Protein AF-A0A351IYY1-F1 (afdb_monomer_lite)

Foldseek 3Di:
DAAAAQAGAGQDQAFGRPDDDDDDDDPDDDDDDDDDHHYDPVRPPPCVLCVQLQLSQFAPPDFAWDADPNDTYTYTHGNVVSVCCCAVQVQDCSQFQVVVVWPRHDHHDPDDDPVVSVVSSVSGDPPCSVPGGGDSCSRNVDPSGHD

Secondary structure (DSSP, 8-state):
--EE-TTSPEEBTTTBT----------S----------B-TTHHHH-HHHHH-TT--B-TT--EEEEETTEEEEE--B-HHHHHHHTTS---GGGTGGGG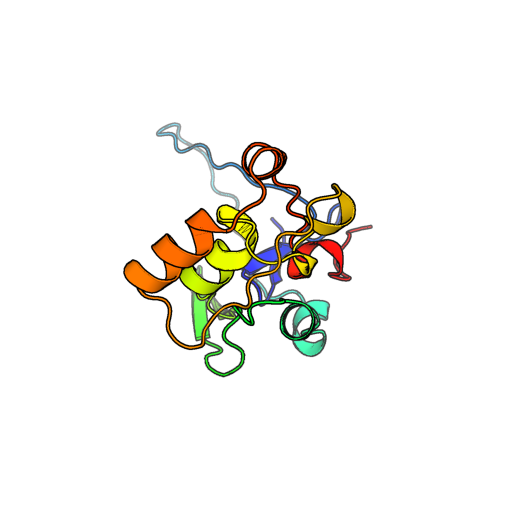T-----PPPSS--HHHHHHHHTTS-TTGGGS-----HHHHT-S----

Structure (mmCIF, N/CA/C/O backbone):
data_AF-A0A351IYY1-F1
#
_entry.id   AF-A0A351IYY1-F1
#
loop_
_atom_site.group_PDB
_atom_site.id
_atom_site.type_symbol
_atom_site.label_atom_id
_atom_site.label_alt_id
_atom_site.label_comp_id
_atom_site.label_asym_id
_atom_site.label_entity_id
_atom_site.label_seq_id
_atom_site.pdbx_PDB_ins_code
_atom_site.Cartn_x
_atom_site.Cartn_y
_atom_site.Cartn_z
_atom_site.occupancy
_atom_site.B_iso_or_equiv
_atom_site.auth_seq_id
_atom_site.auth_comp_id
_atom_site.auth_asym_id
_atom_site.auth_atom_id
_atom_site.pdbx_PDB_model_num
ATOM 1 N N . MET A 1 1 ? -8.436 0.458 20.417 1.00 76.88 1 MET A N 1
ATOM 2 C CA . MET A 1 1 ? -7.534 1.011 19.371 1.00 76.88 1 MET A CA 1
ATOM 3 C C . MET A 1 1 ? -8.307 1.126 18.060 1.00 76.88 1 MET A C 1
ATOM 5 O O . MET A 1 1 ? -9.447 0.689 18.037 1.00 76.88 1 MET A O 1
ATOM 9 N N . GLY A 1 2 ? -7.748 1.797 17.046 1.00 90.19 2 GLY A N 1
ATOM 10 C CA . GLY A 1 2 ? -8.450 2.231 15.829 1.00 90.19 2 GLY A CA 1
ATOM 11 C C . GLY A 1 2 ? -9.169 1.148 15.008 1.00 90.19 2 GLY A C 1
ATOM 12 O O . GLY A 1 2 ? -9.228 -0.023 15.362 1.00 90.19 2 GLY A O 1
ATOM 13 N N . THR A 1 3 ? -9.715 1.563 13.871 1.00 92.81 3 THR A N 1
ATOM 14 C CA . THR A 1 3 ? -10.505 0.718 12.961 1.00 92.81 3 THR A CA 1
ATOM 15 C C . THR A 1 3 ? -9.649 0.188 11.815 1.00 92.81 3 THR A C 1
ATOM 17 O O . THR A 1 3 ? -8.699 0.846 11.392 1.00 92.81 3 THR A O 1
ATOM 20 N N . LEU A 1 4 ? -9.964 -1.000 11.303 1.00 93.25 4 LEU A N 1
ATOM 21 C CA . LEU A 1 4 ? -9.270 -1.564 10.147 1.00 93.25 4 LEU A CA 1
ATOM 22 C C . LEU A 1 4 ? -9.748 -0.913 8.852 1.00 93.25 4 LEU A C 1
ATOM 24 O O . LEU A 1 4 ? -10.871 -0.423 8.748 1.00 93.25 4 LEU A O 1
ATOM 28 N N . THR A 1 5 ? -8.893 -0.937 7.841 1.00 95.19 5 THR A N 1
ATOM 29 C CA . THR A 1 5 ? -9.192 -0.443 6.495 1.00 95.19 5 THR A CA 1
ATOM 30 C C . THR A 1 5 ? -8.901 -1.536 5.472 1.00 95.19 5 THR A C 1
ATOM 32 O O . THR A 1 5 ? -8.177 -2.491 5.756 1.00 95.19 5 THR A O 1
ATOM 35 N N . LEU A 1 6 ? -9.470 -1.423 4.270 1.00 95.19 6 LEU A N 1
ATOM 36 C CA . LEU A 1 6 ? -9.378 -2.473 3.254 1.00 95.19 6 LEU A CA 1
ATOM 37 C C . LEU A 1 6 ? -7.931 -2.793 2.847 1.00 95.19 6 LEU A C 1
ATOM 39 O O . LEU A 1 6 ? -7.640 -3.952 2.581 1.00 95.19 6 LEU A O 1
ATOM 43 N N . ASN A 1 7 ? -7.022 -1.812 2.817 1.00 93.94 7 ASN A N 1
ATOM 44 C CA . ASN A 1 7 ? -5.604 -2.033 2.487 1.00 93.94 7 ASN A CA 1
ATOM 45 C C . ASN A 1 7 ? -4.776 -2.586 3.667 1.00 93.94 7 ASN A C 1
ATOM 47 O O . ASN A 1 7 ? -3.564 -2.731 3.538 1.00 93.94 7 ASN A O 1
ATOM 51 N N . GLY A 1 8 ? -5.406 -2.882 4.808 1.00 92.44 8 GLY A N 1
ATOM 52 C CA . GLY A 1 8 ? -4.755 -3.443 5.993 1.00 92.44 8 GLY A CA 1
ATOM 53 C C . GLY A 1 8 ? -4.171 -2.414 6.963 1.00 92.44 8 GLY A C 1
ATOM 54 O O . GLY A 1 8 ? -3.680 -2.806 8.020 1.00 92.44 8 GLY A O 1
ATOM 55 N N . SER A 1 9 ? -4.235 -1.112 6.667 1.00 93.94 9 SER A N 1
ATOM 56 C CA . SER A 1 9 ? -3.807 -0.072 7.610 1.00 93.94 9 SER A CA 1
ATOM 57 C C . SER A 1 9 ? -4.812 0.095 8.760 1.00 93.94 9 SER A C 1
ATOM 59 O O . SER A 1 9 ? -6.010 -0.168 8.611 1.00 93.94 9 SER A O 1
ATOM 61 N N . VAL A 1 10 ? -4.337 0.580 9.910 1.00 94.25 10 VAL A N 1
ATOM 62 C CA . VAL A 1 10 ? -5.185 0.911 11.067 1.00 94.25 10 VAL A CA 1
ATOM 63 C C . VAL A 1 10 ? -5.452 2.413 11.089 1.00 94.25 10 VAL A C 1
ATOM 65 O O . VAL A 1 10 ? -4.519 3.214 11.132 1.00 94.25 10 VAL A O 1
ATOM 68 N N . SER A 1 11 ? -6.731 2.786 11.098 1.00 94.94 11 SER A N 1
ATOM 69 C CA . SER A 1 11 ? -7.197 4.167 11.185 1.00 94.94 11 SER A CA 1
ATOM 70 C C . SER A 1 11 ? -7.532 4.544 12.626 1.00 94.94 11 SER A C 1
ATOM 72 O O . SER A 1 11 ? -8.479 4.001 13.201 1.00 94.94 11 SER A O 1
ATOM 74 N N . THR A 1 12 ? -6.813 5.501 13.209 1.00 94.56 12 THR A N 1
ATOM 75 C CA . THR A 1 12 ? -7.177 6.115 14.502 1.00 94.56 12 THR A CA 1
ATOM 76 C C . THR A 1 12 ? -7.931 7.422 14.286 1.00 94.56 12 THR A C 1
ATOM 78 O O . THR A 1 12 ? -7.874 8.005 13.209 1.00 94.56 12 THR A O 1
ATOM 81 N N . GLU A 1 13 ? -8.645 7.885 15.309 1.00 92.44 13 GLU A N 1
ATOM 82 C CA . GLU A 1 13 ? -9.376 9.157 15.258 1.00 92.44 13 GLU A CA 1
ATOM 83 C C . GLU A 1 13 ? -8.438 10.345 14.992 1.00 92.44 13 GLU A C 1
ATOM 85 O O . GLU A 1 13 ? -8.675 11.130 14.085 1.00 92.44 13 GLU A O 1
ATOM 90 N N . LYS A 1 14 ? -7.319 10.420 15.721 1.00 94.81 14 LYS A N 1
ATOM 91 C CA . LYS A 1 14 ? -6.399 11.564 15.667 1.00 94.81 14 LYS A CA 1
ATOM 92 C C . LYS A 1 14 ? -5.489 11.602 14.437 1.00 94.81 14 LYS A C 1
ATOM 94 O O . LYS A 1 14 ? -5.132 12.676 13.979 1.00 94.81 14 LYS A O 1
ATOM 99 N N . TYR A 1 15 ? -5.058 10.446 13.934 1.00 95.69 15 TYR A N 1
ATOM 100 C CA . TYR A 1 15 ? -4.022 10.382 12.889 1.00 95.69 15 TYR A CA 1
ATOM 101 C C . TYR A 1 15 ? -4.474 9.649 11.627 1.00 95.69 15 TYR A C 1
ATOM 103 O O . TYR A 1 15 ? -3.694 9.500 10.686 1.00 95.69 15 TYR A O 1
ATOM 111 N N . GLY A 1 16 ? -5.706 9.130 11.609 1.00 95.19 16 GLY A N 1
ATOM 112 C CA . GLY A 1 16 ? -6.183 8.320 10.500 1.00 95.19 16 GLY A CA 1
ATOM 113 C C . GLY A 1 16 ? -5.249 7.138 10.264 1.00 95.19 16 GLY A C 1
ATOM 114 O O . GLY A 1 16 ? -4.878 6.463 11.224 1.00 95.19 16 GLY A O 1
ATOM 115 N N . ILE A 1 17 ? -4.843 6.886 9.021 1.00 95.81 17 ILE A N 1
ATOM 116 C CA . ILE A 1 17 ? -3.862 5.836 8.697 1.00 95.81 17 ILE A CA 1
ATOM 117 C C . ILE A 1 17 ? -2.409 6.340 8.647 1.00 95.81 17 ILE A C 1
ATOM 119 O O . ILE A 1 17 ? -1.497 5.545 8.425 1.00 95.81 17 ILE A O 1
ATOM 123 N N . HIS A 1 18 ? -2.160 7.635 8.858 1.00 94.44 18 HIS A N 1
ATOM 124 C CA . HIS A 1 18 ? -0.839 8.272 8.727 1.00 94.44 18 HIS A CA 1
ATOM 125 C C . HIS A 1 18 ? 0.002 8.142 9.997 1.00 94.44 18 HIS A C 1
ATOM 127 O O . HIS A 1 18 ? 0.529 9.109 10.543 1.00 94.44 18 HIS A O 1
ATOM 133 N N . GLN A 1 19 ? 0.129 6.914 10.485 1.00 93.06 19 GLN A N 1
ATOM 134 C CA . GLN A 1 19 ? 0.875 6.589 11.694 1.00 93.06 19 GLN A CA 1
ATOM 135 C C . GLN A 1 19 ? 1.559 5.231 11.558 1.00 93.06 19 GLN A C 1
ATOM 137 O O . GLN A 1 19 ? 1.190 4.404 10.724 1.00 93.06 19 GLN A O 1
ATOM 142 N N . ARG A 1 20 ? 2.555 4.987 12.408 1.00 92.12 20 ARG A N 1
ATOM 143 C CA . ARG A 1 20 ? 3.252 3.702 12.486 1.00 92.12 20 ARG A CA 1
ATOM 144 C C . ARG A 1 20 ? 3.015 3.067 13.841 1.00 92.12 20 ARG A C 1
ATOM 146 O O . ARG A 1 20 ? 2.951 3.755 14.856 1.00 92.12 20 ARG A O 1
ATOM 153 N N . PHE A 1 21 ? 2.917 1.746 13.833 1.00 92.75 21 PHE A N 1
ATOM 154 C CA . PHE A 1 21 ? 2.740 0.944 15.031 1.00 92.75 21 PHE A CA 1
ATOM 155 C C . PHE A 1 21 ? 4.016 0.158 15.310 1.00 92.75 21 PHE A C 1
ATOM 157 O O . PHE A 1 21 ? 4.689 -0.306 14.391 1.00 92.75 21 PHE A O 1
ATOM 164 N N . ILE A 1 22 ? 4.326 -0.000 16.591 1.00 95.56 22 ILE A N 1
ATOM 165 C CA . ILE A 1 22 ? 5.336 -0.926 17.093 1.00 95.56 22 ILE A CA 1
ATOM 166 C C . ILE A 1 22 ? 4.660 -1.820 18.128 1.00 95.56 22 ILE A C 1
ATOM 168 O O . ILE A 1 22 ? 3.805 -1.359 18.882 1.00 95.56 22 ILE A O 1
ATOM 172 N N . ALA A 1 23 ? 5.033 -3.095 18.150 1.00 93.62 23 ALA A N 1
ATOM 173 C CA . ALA A 1 23 ? 4.592 -4.038 19.165 1.00 93.62 23 ALA A CA 1
ATOM 174 C C . ALA A 1 23 ? 5.802 -4.493 19.984 1.00 93.62 23 ALA A C 1
ATOM 176 O O . ALA A 1 23 ? 6.842 -4.836 19.419 1.00 93.62 23 ALA A O 1
ATOM 177 N N . ILE A 1 24 ? 5.658 -4.499 21.309 1.00 95.56 24 ILE A N 1
ATOM 178 C CA . ILE A 1 24 ? 6.637 -5.067 22.237 1.00 95.56 24 ILE A CA 1
ATOM 179 C C . ILE A 1 24 ? 6.004 -6.318 22.832 1.00 95.56 24 ILE A C 1
ATOM 181 O O . ILE A 1 24 ? 4.972 -6.240 23.492 1.00 95.56 24 ILE A O 1
ATOM 185 N N . VAL A 1 25 ? 6.619 -7.471 22.580 1.00 96.06 25 VAL A N 1
ATOM 186 C CA . VAL A 1 25 ? 6.182 -8.747 23.150 1.00 96.06 25 VAL A CA 1
ATOM 187 C C . VAL A 1 25 ? 6.913 -8.951 24.472 1.00 96.06 25 VAL A C 1
ATOM 189 O O . VAL A 1 25 ? 8.141 -8.905 24.515 1.00 96.06 25 VAL A O 1
ATOM 192 N N . THR A 1 26 ? 6.157 -9.152 25.549 1.00 96.75 26 THR A N 1
ATOM 193 C CA . THR A 1 26 ? 6.677 -9.307 26.911 1.00 96.75 26 THR A CA 1
ATOM 194 C C . THR A 1 26 ? 5.948 -10.430 27.639 1.00 96.75 26 THR A C 1
ATOM 196 O O . THR A 1 26 ? 4.820 -10.771 27.292 1.00 96.75 26 THR A O 1
ATOM 199 N N . ASN A 1 27 ? 6.599 -11.002 28.649 1.00 97.50 27 ASN A N 1
ATOM 200 C CA . ASN A 1 27 ? 5.998 -11.940 29.594 1.00 97.50 27 ASN A CA 1
ATOM 201 C C . ASN A 1 27 ? 5.477 -11.253 30.868 1.00 97.50 27 ASN A C 1
ATOM 203 O O . ASN A 1 27 ? 5.037 -11.947 31.781 1.00 97.50 27 ASN A O 1
ATOM 207 N N . ALA A 1 28 ? 5.575 -9.922 30.965 1.00 97.81 28 ALA A N 1
ATOM 208 C CA . ALA A 1 28 ? 4.947 -9.175 32.047 1.00 97.81 28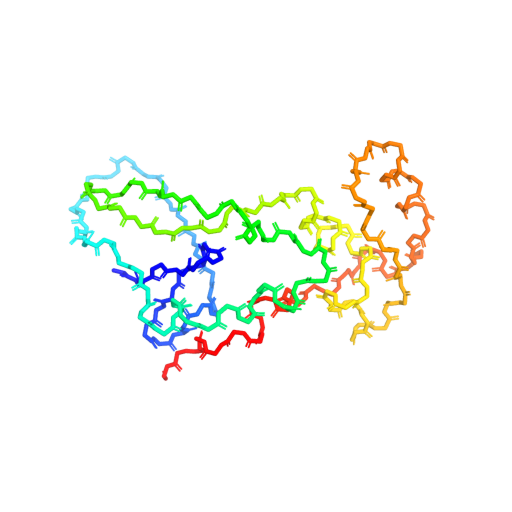 ALA A CA 1
ATOM 209 C C . ALA A 1 28 ? 3.429 -9.417 32.043 1.00 97.81 28 ALA A C 1
ATOM 211 O O . ALA A 1 28 ? 2.801 -9.408 30.985 1.00 97.81 28 ALA A O 1
ATOM 212 N N . GLU A 1 29 ? 2.852 -9.621 33.224 1.00 97.00 29 GLU A N 1
ATOM 213 C CA . GLU A 1 29 ? 1.410 -9.789 33.386 1.00 97.00 29 GLU A CA 1
ATOM 214 C C . GLU A 1 29 ? 0.716 -8.435 33.183 1.00 97.00 29 GLU A C 1
ATOM 216 O O . GLU A 1 29 ? 1.015 -7.462 33.878 1.00 97.00 29 GLU A O 1
ATOM 221 N N . LEU A 1 30 ? -0.154 -8.356 32.174 1.00 95.50 30 LEU A N 1
ATOM 222 C CA . LEU A 1 30 ? -0.857 -7.143 31.760 1.00 95.50 30 LEU A CA 1
ATOM 223 C C . LEU A 1 30 ? -2.315 -7.485 31.457 1.00 95.50 30 LEU A C 1
ATOM 225 O O . LEU A 1 30 ? -2.594 -8.491 30.804 1.00 95.50 30 LEU A O 1
ATOM 229 N N . GLU A 1 31 ? -3.230 -6.615 31.878 1.00 94.81 31 GLU A N 1
ATOM 230 C CA . GLU A 1 31 ? -4.638 -6.715 31.495 1.00 94.81 31 GLU A CA 1
ATOM 231 C C . GLU A 1 31 ? -4.816 -6.289 30.027 1.00 94.81 31 GLU A C 1
ATOM 233 O O . GLU A 1 31 ? -4.345 -5.212 29.644 1.00 94.81 31 GLU A O 1
ATOM 238 N N . PRO A 1 32 ? -5.461 -7.107 29.176 1.00 89.88 32 PRO A N 1
ATOM 239 C CA . PRO A 1 32 ? -5.628 -6.786 27.767 1.00 89.88 32 PRO A CA 1
ATOM 240 C C . PRO A 1 32 ? -6.750 -5.767 27.541 1.00 89.88 32 PRO A C 1
ATOM 242 O O . PRO A 1 32 ? -7.873 -5.930 28.017 1.00 89.88 32 PRO A O 1
ATOM 245 N N . ASP A 1 33 ? -6.493 -4.781 26.682 1.00 87.56 33 ASP A N 1
ATOM 246 C CA . ASP A 1 33 ? -7.549 -3.934 26.130 1.00 87.56 33 ASP A CA 1
ATOM 247 C C . ASP A 1 33 ? -8.346 -4.713 25.072 1.00 87.56 33 ASP A C 1
ATOM 249 O O . ASP A 1 33 ? -7.940 -4.842 23.911 1.00 87.56 33 ASP A O 1
ATOM 253 N N . ILE A 1 34 ? -9.509 -5.242 25.451 1.00 80.00 34 ILE A N 1
ATOM 254 C CA . ILE A 1 34 ? -10.384 -5.958 24.519 1.00 80.00 34 ILE A CA 1
ATOM 255 C C . ILE A 1 34 ? -11.236 -4.946 23.751 1.00 80.00 34 ILE A C 1
ATOM 257 O O . ILE A 1 34 ? -12.054 -4.226 24.318 1.00 80.00 34 ILE A O 1
ATOM 261 N N . SER A 1 35 ? -11.087 -4.927 22.428 1.00 80.94 35 SER A N 1
ATOM 262 C CA . SER A 1 35 ? -11.988 -4.196 21.535 1.00 80.94 35 SER A CA 1
ATOM 263 C C . SER A 1 35 ? -12.437 -5.087 20.386 1.00 80.94 35 SER A C 1
ATOM 265 O O . SER A 1 35 ? -11.701 -5.972 19.941 1.00 80.94 35 SER A O 1
ATOM 267 N N . THR A 1 36 ? -13.673 -4.873 19.930 1.00 82.75 36 THR A N 1
ATOM 268 C CA . THR A 1 36 ? -14.190 -5.562 18.747 1.00 82.75 36 THR A CA 1
ATOM 269 C C . THR A 1 36 ? -13.615 -4.868 17.516 1.00 82.75 36 THR A C 1
ATOM 271 O O . THR A 1 36 ? -13.829 -3.664 17.349 1.00 82.75 36 THR A O 1
ATOM 274 N N . PRO A 1 37 ? -12.864 -5.578 16.669 1.00 84.69 37 PRO A N 1
ATOM 275 C CA . PRO A 1 37 ? -12.289 -4.983 15.480 1.00 84.69 37 PRO A CA 1
ATOM 276 C C . PRO A 1 37 ? -13.407 -4.716 14.470 1.00 84.69 37 PRO A C 1
ATOM 278 O O . PRO A 1 37 ? -14.271 -5.558 14.239 1.00 84.69 37 PRO A O 1
ATOM 281 N N . VAL A 1 38 ? -13.402 -3.529 13.870 1.00 90.38 38 VAL A N 1
ATOM 282 C CA . VAL A 1 38 ? -14.406 -3.119 12.880 1.00 90.38 38 VAL A CA 1
ATOM 283 C C . VAL A 1 38 ? -13.730 -2.479 11.677 1.00 90.38 38 VAL A C 1
ATOM 285 O O . VAL A 1 38 ? -12.672 -1.853 11.806 1.00 90.38 38 VAL A O 1
ATOM 288 N N . LEU A 1 39 ? -14.347 -2.629 10.505 1.00 91.25 39 LEU A N 1
ATOM 289 C CA . LEU A 1 39 ? -13.953 -1.884 9.316 1.00 91.25 39 LEU A CA 1
ATOM 290 C C . LEU A 1 39 ? -14.370 -0.418 9.478 1.00 91.25 39 LEU A C 1
ATOM 292 O O . LEU A 1 39 ? -15.490 -0.124 9.896 1.00 91.25 39 LEU A O 1
ATOM 296 N N . ASN A 1 40 ? -13.487 0.501 9.111 1.00 92.75 40 ASN A N 1
ATOM 297 C CA . ASN A 1 40 ? -13.809 1.915 9.036 1.00 92.75 40 ASN A CA 1
ATOM 298 C C . ASN A 1 40 ? -14.922 2.157 7.999 1.00 92.75 40 ASN A C 1
ATOM 300 O O . ASN A 1 40 ? -14.776 1.781 6.832 1.00 92.75 40 ASN A O 1
ATOM 304 N N . SER A 1 41 ? -16.009 2.815 8.406 1.00 90.12 41 SER A N 1
ATOM 305 C CA . SER A 1 41 ? -17.191 3.031 7.560 1.00 90.12 41 SER A CA 1
ATOM 306 C C . SER A 1 41 ? -16.894 3.838 6.294 1.00 90.12 41 SER A C 1
ATOM 308 O O . SER A 1 41 ? -17.439 3.534 5.239 1.00 90.12 41 SER A O 1
ATOM 310 N N . VAL A 1 42 ? -15.978 4.809 6.357 1.00 91.44 42 VAL A N 1
ATOM 311 C CA . VAL A 1 42 ? -15.577 5.630 5.201 1.00 91.44 42 VAL A CA 1
ATOM 312 C C . VAL A 1 42 ? -14.765 4.812 4.189 1.00 91.44 42 VAL A C 1
ATOM 314 O O . VAL A 1 42 ? -14.810 5.062 2.984 1.00 91.44 42 VAL A O 1
ATOM 317 N N . CYS A 1 43 ? -14.020 3.806 4.655 1.00 93.88 43 CYS A N 1
ATOM 318 C CA . CYS A 1 43 ? -13.140 3.015 3.797 1.00 93.88 43 CYS A CA 1
ATOM 319 C C . CYS A 1 43 ? -13.910 2.113 2.821 1.00 93.88 43 CYS A C 1
ATOM 321 O O . CYS A 1 43 ? -13.453 1.910 1.693 1.00 93.88 43 CYS A O 1
ATOM 323 N N . MET A 1 44 ? -15.069 1.594 3.242 1.00 83.56 44 MET A N 1
ATOM 324 C CA . MET A 1 44 ? -15.822 0.568 2.512 1.00 83.56 44 MET A CA 1
ATOM 325 C C . MET A 1 44 ? -16.152 0.977 1.067 1.00 83.56 44 MET A C 1
ATOM 327 O O . MET A 1 44 ? -15.997 0.166 0.147 1.00 83.56 44 MET A O 1
ATOM 331 N N . ASP A 1 45 ? -16.507 2.246 0.861 1.00 86.50 45 ASP A N 1
ATOM 332 C CA . ASP A 1 45 ? -16.924 2.767 -0.445 1.00 86.50 45 ASP A CA 1
ATOM 333 C C . ASP A 1 45 ? -15.824 3.545 -1.185 1.00 86.50 45 ASP A C 1
ATOM 335 O O . ASP A 1 45 ? -15.891 3.691 -2.403 1.00 86.50 45 ASP A O 1
ATOM 339 N N . CYS A 1 46 ? -14.776 3.997 -0.486 1.00 93.50 46 CYS A N 1
ATOM 340 C CA . CYS A 1 46 ? -13.741 4.870 -1.048 1.00 93.50 46 CYS A CA 1
ATOM 341 C C . CYS A 1 46 ? -12.882 4.183 -2.125 1.00 93.50 46 CYS A C 1
ATOM 343 O O . CYS A 1 46 ? -12.810 4.647 -3.261 1.00 93.50 46 CYS A O 1
ATOM 345 N N . LYS A 1 47 ? -12.196 3.086 -1.768 1.00 91.25 47 LYS A N 1
ATOM 346 C CA . LYS A 1 47 ? -11.342 2.272 -2.666 1.00 91.25 47 LYS A CA 1
ATOM 347 C C . LYS A 1 47 ? -10.264 3.036 -3.465 1.00 91.25 47 LYS A C 1
ATOM 349 O O . LYS A 1 47 ? -9.675 2.464 -4.380 1.00 91.25 47 LYS A O 1
ATOM 354 N N . GLN A 1 48 ? -9.932 4.274 -3.102 1.00 95.19 48 GLN A N 1
ATOM 355 C CA . GLN A 1 48 ? -8.942 5.111 -3.798 1.00 95.19 48 GLN A CA 1
ATOM 356 C C . GLN A 1 48 ? -7.534 4.490 -3.824 1.00 95.19 48 GLN A C 1
ATOM 358 O O . GLN A 1 48 ? -6.785 4.653 -4.787 1.00 95.19 48 GLN A O 1
ATOM 363 N N . CYS A 1 49 ? -7.189 3.708 -2.797 1.00 95.94 49 CYS A N 1
ATOM 364 C CA . CYS A 1 49 ? -5.940 2.952 -2.746 1.00 95.94 49 CYS A CA 1
ATOM 365 C C . CYS A 1 49 ? -5.785 1.968 -3.924 1.00 95.94 49 CYS A C 1
ATOM 367 O O . CYS A 1 49 ? -4.667 1.759 -4.390 1.00 95.94 49 CYS A O 1
ATOM 369 N N . LEU A 1 50 ? -6.886 1.415 -4.455 1.00 95.69 50 LEU A N 1
ATOM 370 C CA . LEU A 1 50 ? -6.864 0.518 -5.617 1.00 95.69 50 LEU A CA 1
ATOM 371 C C . LEU A 1 50 ? -6.507 1.250 -6.913 1.00 95.69 50 LEU A C 1
ATOM 373 O O . LEU A 1 50 ? -5.828 0.678 -7.759 1.00 95.69 50 LEU A O 1
ATOM 377 N N . SER A 1 51 ? -6.988 2.484 -7.089 1.00 94.12 51 SER A N 1
ATOM 378 C CA . SER A 1 51 ? -6.759 3.253 -8.317 1.00 94.12 51 SER A CA 1
ATOM 379 C C . SER A 1 51 ? -5.378 3.893 -8.365 1.00 94.12 51 SER A C 1
ATOM 381 O O . SER A 1 51 ? -4.838 4.072 -9.450 1.00 94.12 51 SER A O 1
ATOM 383 N N . ILE A 1 52 ? -4.824 4.258 -7.207 1.00 96.62 52 ILE A N 1
ATOM 384 C CA . ILE A 1 52 ? -3.562 5.003 -7.136 1.00 96.62 52 ILE A CA 1
ATOM 385 C C . ILE A 1 52 ? -2.325 4.103 -7.031 1.00 96.62 52 ILE A C 1
ATOM 387 O O . ILE A 1 52 ? -1.224 4.562 -7.307 1.00 96.62 52 ILE A O 1
ATOM 391 N N . CYS A 1 53 ? -2.479 2.841 -6.612 1.00 96.75 53 CYS A N 1
ATOM 392 C CA . CYS A 1 53 ? -1.354 1.919 -6.465 1.00 96.75 53 CYS A CA 1
ATOM 393 C C . CYS A 1 53 ? -0.719 1.640 -7.840 1.00 96.75 53 CYS A C 1
ATOM 395 O O . CYS A 1 53 ? -1.349 0.971 -8.669 1.00 96.75 53 CYS A O 1
ATOM 397 N N . PRO A 1 54 ? 0.527 2.082 -8.091 1.00 96.12 54 PRO A N 1
ATOM 398 C CA . PRO A 1 54 ? 1.096 2.059 -9.436 1.00 96.12 54 PRO A CA 1
ATOM 399 C C . PRO A 1 54 ? 1.402 0.636 -9.923 1.00 96.12 54 PRO A C 1
ATOM 401 O O . PRO A 1 54 ? 1.450 0.375 -11.123 1.00 96.12 54 PRO A O 1
ATOM 404 N N . THR A 1 55 ? 1.547 -0.322 -9.005 1.00 97.19 55 THR A N 1
ATOM 405 C CA . THR A 1 55 ? 1.801 -1.730 -9.334 1.00 97.19 55 THR A CA 1
ATOM 406 C C . THR A 1 55 ? 0.567 -2.608 -9.231 1.00 97.19 55 THR A C 1
ATOM 408 O O . THR A 1 55 ? 0.656 -3.791 -9.556 1.00 97.19 55 THR A O 1
ATOM 411 N N . ARG A 1 56 ? -0.598 -2.067 -8.843 1.00 96.44 56 ARG A N 1
ATOM 412 C CA . ARG A 1 56 ? -1.834 -2.838 -8.608 1.00 96.44 56 ARG A CA 1
ATOM 413 C C . ARG A 1 56 ? -1.627 -3.981 -7.598 1.00 96.44 56 ARG A C 1
ATOM 415 O O . ARG A 1 56 ? -2.158 -5.072 -7.778 1.00 96.44 56 ARG A O 1
ATOM 422 N N . ALA A 1 57 ? -0.829 -3.739 -6.554 1.00 97.31 57 ALA A N 1
ATOM 423 C CA . ALA A 1 57 ? -0.493 -4.740 -5.538 1.00 97.31 57 ALA A CA 1
ATOM 424 C C . ALA A 1 57 ? -1.693 -5.155 -4.670 1.00 97.31 57 ALA A C 1
ATOM 426 O O . ALA A 1 57 ? -1.741 -6.274 -4.173 1.00 97.31 57 ALA A O 1
ATOM 427 N N . LEU A 1 58 ? -2.684 -4.277 -4.495 1.00 96.56 58 LEU A N 1
ATOM 428 C CA . LEU A 1 58 ? -3.915 -4.601 -3.776 1.00 96.56 58 LEU A CA 1
ATOM 429 C C . LEU A 1 58 ? -4.843 -5.453 -4.655 1.00 96.56 58 LEU A C 1
ATOM 431 O O . LEU A 1 58 ? -5.334 -4.993 -5.691 1.00 96.56 58 LEU A O 1
ATOM 435 N N . GLN A 1 59 ? -5.122 -6.687 -4.233 1.00 93.69 59 GLN A N 1
ATOM 436 C CA . GLN A 1 59 ? -5.872 -7.664 -5.024 1.00 93.69 59 GLN A CA 1
ATOM 437 C C . GLN A 1 59 ? -7.385 -7.384 -5.033 1.00 93.69 59 GLN A C 1
ATOM 439 O O . GLN A 1 59 ? -8.171 -8.049 -4.360 1.00 93.69 59 GLN A O 1
ATOM 444 N N . LYS A 1 60 ? -7.818 -6.424 -5.859 1.00 91.19 60 LYS A N 1
ATOM 445 C CA . LYS A 1 60 ? -9.229 -6.008 -6.021 1.00 91.19 60 LYS A CA 1
ATOM 446 C C . LYS A 1 60 ? -10.218 -7.168 -6.215 1.00 91.19 60 LYS A C 1
ATOM 448 O O . LYS A 1 60 ? -11.332 -7.101 -5.707 1.00 91.19 60 LYS A O 1
ATOM 453 N N . ASN A 1 61 ? -9.827 -8.194 -6.972 1.00 91.75 61 ASN A N 1
ATOM 454 C CA . ASN A 1 61 ? -10.695 -9.326 -7.321 1.00 91.75 61 ASN A CA 1
ATOM 455 C C . ASN A 1 61 ? -10.637 -10.474 -6.300 1.00 91.75 61 ASN A C 1
ATOM 457 O O . ASN A 1 61 ? -11.330 -11.469 -6.475 1.00 91.75 61 ASN A O 1
ATOM 461 N N . ASN A 1 62 ? -9.814 -10.347 -5.258 1.00 92.62 62 ASN A N 1
ATOM 462 C CA . ASN A 1 62 ? -9.620 -11.355 -4.223 1.00 92.62 62 ASN A CA 1
ATOM 463 C C . ASN A 1 62 ? -9.906 -10.755 -2.840 1.00 92.62 62 ASN A C 1
ATOM 465 O O . ASN A 1 62 ? -9.090 -10.855 -1.928 1.00 92.62 62 ASN A O 1
ATOM 469 N N . LEU A 1 63 ? -11.042 -10.063 -2.698 1.00 92.38 63 LEU A N 1
ATOM 470 C CA . LEU A 1 63 ? -11.464 -9.553 -1.397 1.00 92.38 63 LEU A CA 1
ATOM 471 C C . LEU A 1 63 ? -11.675 -10.743 -0.457 1.00 92.38 63 LEU A C 1
ATOM 473 O O . LEU A 1 63 ? -12.572 -11.558 -0.669 1.00 92.38 63 LEU A O 1
ATOM 477 N N . THR A 1 64 ? -10.838 -10.836 0.569 1.00 93.69 64 THR A N 1
ATOM 478 C CA . THR A 1 64 ? -10.878 -11.927 1.538 1.00 93.69 64 THR A CA 1
ATOM 479 C C . THR A 1 64 ? -11.451 -11.444 2.860 1.00 93.69 64 THR A C 1
ATOM 481 O O . THR A 1 64 ? -11.612 -10.246 3.091 1.00 93.69 64 THR A O 1
ATOM 484 N N . THR A 1 65 ? -11.774 -12.387 3.736 1.00 93.81 65 THR A N 1
ATOM 485 C CA . THR A 1 65 ? -12.261 -12.107 5.085 1.00 93.81 65 THR A CA 1
ATOM 486 C C . THR A 1 65 ? -11.247 -12.610 6.097 1.00 93.81 65 THR A C 1
ATOM 488 O O . THR A 1 65 ? -10.869 -13.780 6.069 1.00 93.81 65 THR A O 1
ATOM 491 N N . ILE A 1 66 ? -10.831 -11.739 7.012 1.00 92.38 66 ILE A N 1
ATOM 492 C CA . ILE A 1 66 ? -10.011 -12.104 8.169 1.00 92.38 66 ILE A CA 1
ATOM 493 C C . ILE A 1 66 ? -10.901 -12.259 9.405 1.00 92.38 66 ILE A C 1
ATOM 495 O O . ILE A 1 66 ? -11.863 -11.509 9.582 1.00 92.38 66 ILE A O 1
ATOM 499 N N . GLN A 1 67 ? -10.588 -13.247 10.246 1.00 91.69 67 GLN A N 1
ATOM 500 C CA . GLN A 1 67 ? -11.285 -13.496 11.510 1.00 91.69 67 GLN A CA 1
ATOM 501 C C . GLN A 1 67 ? -10.463 -12.930 12.661 1.00 91.69 67 GLN A C 1
ATOM 503 O O . GLN A 1 67 ? -9.328 -13.355 12.877 1.00 91.69 67 GLN A O 1
ATOM 508 N N . ILE A 1 68 ? -11.032 -11.994 13.414 1.00 88.25 68 ILE A N 1
ATOM 509 C CA . ILE A 1 68 ? -10.385 -11.409 14.591 1.00 88.25 68 ILE A CA 1
ATOM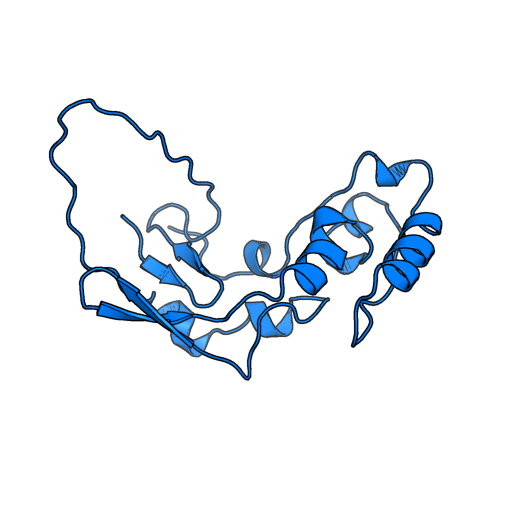 510 C C . ILE A 1 68 ? -11.417 -11.352 15.716 1.00 88.25 68 ILE A C 1
ATOM 512 O O . ILE A 1 68 ? -12.458 -10.717 15.568 1.00 88.25 68 ILE A O 1
ATOM 516 N N . ASN A 1 69 ? -11.150 -12.038 16.831 1.00 85.00 69 ASN A N 1
ATOM 517 C CA . ASN A 1 69 ? -12.058 -12.129 17.985 1.00 85.00 69 ASN A CA 1
ATOM 518 C C . ASN A 1 69 ? -13.504 -12.503 17.599 1.00 85.00 69 ASN A C 1
ATOM 520 O O . ASN A 1 69 ? -14.462 -11.885 18.053 1.00 85.00 69 ASN A O 1
ATOM 524 N N . GLY A 1 70 ? -13.663 -13.480 16.698 1.00 86.62 70 GLY A N 1
ATOM 525 C CA . GLY A 1 70 ? -14.975 -13.922 16.204 1.00 86.62 70 GLY A CA 1
ATOM 526 C C . GLY A 1 70 ? -15.674 -12.945 15.249 1.00 86.62 70 GLY A C 1
ATOM 527 O O . GLY A 1 70 ? -16.790 -13.218 14.817 1.00 86.62 70 GLY A O 1
ATOM 528 N N . THR A 1 71 ? -15.034 -11.826 14.899 1.00 89.00 71 THR A N 1
ATOM 529 C CA . THR A 1 71 ? -15.551 -10.851 13.935 1.00 89.00 71 THR A CA 1
ATOM 530 C C . THR A 1 71 ? -14.918 -11.066 12.565 1.00 89.00 71 THR A C 1
ATOM 532 O O . THR A 1 71 ? -13.697 -11.174 12.438 1.00 89.00 71 THR A O 1
ATOM 535 N N . SER A 1 72 ? -15.764 -11.103 11.536 1.00 92.31 72 SER A N 1
ATOM 536 C CA . SER A 1 72 ? -15.376 -11.216 10.129 1.00 92.31 72 SER A CA 1
ATOM 537 C C . SER A 1 72 ? -15.170 -9.835 9.518 1.00 92.31 72 SER A C 1
ATOM 539 O O . SER A 1 72 ? -16.100 -9.028 9.505 1.00 92.31 72 SER A O 1
ATOM 541 N N . ILE A 1 73 ? -13.977 -9.559 8.993 1.00 92.75 73 ILE A N 1
ATOM 542 C CA . ILE A 1 73 ? -13.628 -8.240 8.448 1.00 92.75 73 ILE A CA 1
ATOM 543 C C . ILE A 1 73 ? -13.104 -8.391 7.020 1.00 92.75 73 ILE A C 1
ATOM 545 O O . ILE A 1 73 ? -12.209 -9.209 6.795 1.00 92.75 73 ILE A O 1
ATOM 549 N N . PRO A 1 74 ? -13.626 -7.625 6.046 1.00 93.12 74 PRO A N 1
ATOM 550 C CA . PRO A 1 74 ? -13.114 -7.659 4.685 1.00 93.12 74 PRO A CA 1
ATOM 551 C C . PRO A 1 74 ? -11.723 -7.016 4.606 1.00 93.12 74 PRO A C 1
ATOM 553 O O . PRO A 1 74 ? -11.454 -5.986 5.225 1.00 93.12 74 PRO A O 1
ATOM 556 N N . TYR A 1 75 ? -10.852 -7.611 3.802 1.00 93.62 75 TYR A N 1
ATOM 557 C CA . TYR A 1 75 ? -9.460 -7.216 3.617 1.00 93.62 75 TYR A CA 1
ATOM 558 C C . TYR A 1 75 ? -9.047 -7.440 2.158 1.00 93.62 75 TYR A C 1
ATOM 560 O O . TYR A 1 75 ? -9.448 -8.426 1.537 1.00 93.62 75 TYR A O 1
ATOM 568 N N . LEU A 1 76 ? -8.256 -6.521 1.602 1.00 95.44 76 LEU A N 1
ATOM 569 C CA . LEU A 1 76 ? -7.613 -6.664 0.299 1.00 95.44 76 LEU A CA 1
ATOM 570 C C . LEU A 1 76 ?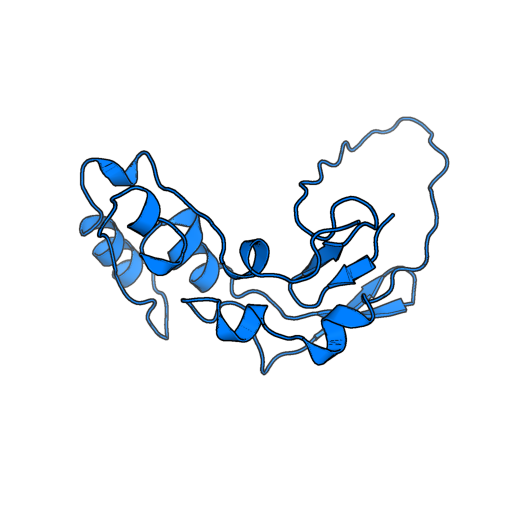 -6.216 -7.257 0.504 1.00 95.44 76 LEU A C 1
ATOM 572 O O . LEU A 1 76 ? -5.333 -6.545 0.989 1.00 95.44 76 LEU A O 1
ATOM 576 N N . PRO A 1 77 ? -5.979 -8.516 0.100 1.00 95.75 77 PRO A N 1
ATOM 577 C CA . PRO A 1 77 ? -4.643 -9.081 0.102 1.00 95.75 77 PRO A CA 1
ATOM 578 C C . PRO A 1 77 ? -3.675 -8.215 -0.697 1.00 95.75 77 PRO A C 1
ATOM 580 O O . PRO A 1 77 ? -4.009 -7.706 -1.773 1.00 95.75 77 PRO A O 1
ATOM 583 N N . VAL A 1 78 ? -2.467 -8.071 -0.162 1.00 96.12 78 VAL A N 1
ATOM 584 C CA . VAL A 1 78 ? -1.365 -7.388 -0.835 1.00 96.12 78 VAL A CA 1
ATOM 585 C C . VAL A 1 78 ? -0.509 -8.438 -1.533 1.00 96.12 78 VAL A C 1
ATOM 587 O O . VAL A 1 78 ? 0.026 -9.340 -0.889 1.00 96.12 78 VAL A O 1
ATOM 590 N N . ASP A 1 79 ? -0.342 -8.311 -2.844 1.00 97.00 79 ASP A N 1
ATOM 591 C CA . ASP A 1 79 ? 0.737 -8.983 -3.557 1.00 97.00 79 ASP A CA 1
ATOM 592 C C . ASP A 1 79 ? 2.060 -8.318 -3.164 1.00 97.00 79 ASP A C 1
ATOM 594 O O . ASP A 1 79 ? 2.409 -7.235 -3.645 1.00 97.00 79 ASP A O 1
ATOM 598 N N . ILE A 1 80 ? 2.768 -8.963 -2.237 1.00 96.50 80 ILE A N 1
ATOM 599 C CA . ILE A 1 80 ? 4.003 -8.440 -1.648 1.00 96.50 80 ILE A CA 1
ATOM 600 C C . ILE A 1 80 ? 5.061 -8.206 -2.723 1.00 96.50 80 ILE A C 1
ATOM 602 O O . ILE A 1 80 ? 5.742 -7.193 -2.668 1.00 96.50 80 ILE A O 1
ATOM 606 N N . ASN A 1 81 ? 5.169 -9.069 -3.736 1.00 97.69 81 ASN A N 1
ATOM 607 C CA . ASN A 1 81 ? 6.188 -8.908 -4.773 1.00 97.69 81 ASN A CA 1
ATOM 608 C C . ASN A 1 81 ? 5.899 -7.683 -5.645 1.00 97.69 81 ASN A C 1
ATOM 610 O O . ASN A 1 81 ? 6.815 -6.937 -5.993 1.00 97.69 81 ASN A O 1
ATOM 614 N N . ARG A 1 82 ? 4.625 -7.434 -5.969 1.00 97.81 82 ARG A N 1
ATOM 615 C CA . ARG A 1 82 ? 4.220 -6.222 -6.701 1.00 97.81 82 ARG A CA 1
ATOM 616 C C . ARG A 1 82 ? 4.367 -4.963 -5.852 1.00 97.81 82 ARG A C 1
ATOM 618 O O . ARG A 1 82 ? 4.710 -3.914 -6.393 1.00 97.81 82 ARG A O 1
ATOM 625 N N . CYS A 1 83 ? 4.107 -5.048 -4.549 1.00 97.50 83 CYS A N 1
ATOM 626 C CA . CYS A 1 83 ? 4.340 -3.940 -3.625 1.00 97.50 83 CYS A CA 1
ATOM 627 C C . CYS A 1 83 ? 5.840 -3.627 -3.537 1.00 97.50 83 CYS A C 1
ATOM 629 O O . CYS A 1 83 ? 6.247 -2.509 -3.843 1.00 97.50 83 CYS A O 1
ATOM 631 N N . ASP A 1 84 ? 6.664 -4.639 -3.252 1.00 97.62 84 ASP A N 1
ATOM 632 C CA . ASP A 1 84 ? 8.121 -4.539 -3.139 1.00 97.62 84 ASP A CA 1
ATOM 633 C C . ASP A 1 84 ? 8.760 -4.008 -4.428 1.00 97.62 84 ASP A C 1
ATOM 635 O O . ASP A 1 84 ? 9.704 -3.226 -4.348 1.00 97.62 84 ASP A O 1
ATOM 639 N N . TRP A 1 85 ? 8.243 -4.370 -5.611 1.00 98.19 85 TRP A N 1
ATOM 640 C CA . TRP A 1 85 ? 8.698 -3.812 -6.893 1.00 98.19 85 TRP A CA 1
ATOM 641 C C . TRP A 1 85 ? 8.727 -2.278 -6.873 1.00 98.19 85 TRP A C 1
ATOM 643 O O . TRP A 1 85 ? 9.702 -1.663 -7.304 1.00 98.19 85 TRP A O 1
ATOM 653 N N . ALA A 1 86 ? 7.682 -1.654 -6.329 1.00 96.56 86 ALA A N 1
ATOM 654 C CA . ALA A 1 86 ? 7.594 -0.206 -6.213 1.00 96.56 86 ALA A CA 1
ATOM 655 C C . ALA A 1 86 ? 8.272 0.334 -4.950 1.00 96.56 86 ALA A C 1
ATOM 657 O O . ALA A 1 86 ? 9.114 1.223 -5.058 1.00 96.56 86 ALA A O 1
ATOM 658 N N . SER A 1 87 ? 7.923 -0.176 -3.769 1.00 94.88 87 SER A N 1
ATOM 659 C CA . SER A 1 87 ? 8.313 0.427 -2.490 1.00 94.88 87 SER A CA 1
ATOM 660 C C . SER A 1 87 ? 9.734 0.043 -2.082 1.00 94.88 87 SER A C 1
ATOM 662 O O . SER A 1 87 ? 10.595 0.896 -1.892 1.00 94.88 87 SER A O 1
ATOM 664 N N . LYS A 1 88 ? 10.029 -1.251 -1.996 1.00 94.69 88 LYS A N 1
ATOM 665 C CA . LYS A 1 88 ? 11.329 -1.752 -1.536 1.00 94.69 88 LYS A CA 1
ATOM 666 C C . LYS A 1 88 ? 12.432 -1.584 -2.574 1.00 94.69 88 LYS A C 1
ATOM 668 O O . LYS A 1 88 ? 13.554 -1.219 -2.228 1.00 94.69 88 LYS A O 1
ATOM 673 N N . TYR A 1 89 ? 12.125 -1.878 -3.8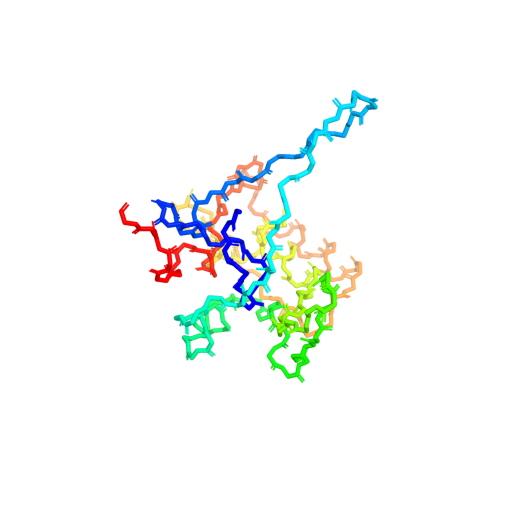33 1.00 95.44 89 TYR A N 1
ATOM 674 C CA . TYR A 1 89 ? 13.077 -1.825 -4.939 1.00 95.44 89 TYR A CA 1
ATOM 675 C C . TYR A 1 89 ? 13.049 -0.491 -5.682 1.00 95.44 89 TYR A C 1
ATOM 677 O O . TYR A 1 89 ? 13.884 -0.285 -6.556 1.00 95.44 89 TYR A O 1
ATOM 685 N N . ALA A 1 90 ? 12.146 0.433 -5.336 1.00 95.50 90 ALA A N 1
ATOM 686 C CA . ALA A 1 90 ? 12.123 1.783 -5.899 1.00 95.50 90 ALA A CA 1
ATOM 687 C C . ALA A 1 90 ? 12.127 1.814 -7.440 1.00 95.50 90 ALA A C 1
ATOM 689 O O . ALA A 1 90 ? 12.693 2.724 -8.043 1.00 95.50 90 ALA A O 1
ATOM 690 N N . LEU A 1 91 ? 11.530 0.804 -8.085 1.00 97.06 91 LEU A N 1
ATOM 691 C CA . LEU A 1 91 ? 11.586 0.655 -9.539 1.00 97.06 91 LEU A CA 1
ATOM 692 C C . LEU A 1 91 ? 10.521 1.480 -10.251 1.00 97.06 91 LEU A C 1
ATOM 694 O O . LEU A 1 91 ? 10.596 1.614 -11.459 1.00 97.06 91 LEU A O 1
ATOM 698 N N . VAL A 1 92 ? 9.539 2.031 -9.536 1.00 96.69 92 VAL A N 1
ATOM 699 C CA . VAL A 1 92 ? 8.441 2.797 -10.134 1.00 96.69 92 VAL A CA 1
ATOM 700 C C . VAL A 1 92 ? 8.495 4.233 -9.645 1.00 96.69 92 VAL A C 1
ATOM 702 O O . VAL A 1 92 ? 8.489 4.496 -8.436 1.00 96.69 92 VAL A O 1
ATOM 705 N N . ARG A 1 93 ? 8.519 5.182 -10.583 1.00 94.56 93 ARG A N 1
ATOM 706 C CA . ARG A 1 93 ? 8.700 6.603 -10.256 1.00 94.56 93 ARG A CA 1
ATOM 707 C C . ARG A 1 93 ? 7.533 7.182 -9.456 1.00 94.56 93 ARG A C 1
ATOM 709 O O . ARG A 1 93 ? 7.726 8.049 -8.602 1.00 94.56 93 ARG A O 1
ATOM 716 N N . ASP A 1 94 ? 6.325 6.695 -9.740 1.00 95.06 94 ASP A N 1
ATOM 717 C CA . ASP A 1 94 ? 5.068 7.179 -9.162 1.00 95.06 94 ASP A CA 1
ATOM 718 C C . ASP A 1 94 ? 4.858 6.731 -7.715 1.00 95.06 94 ASP A C 1
ATOM 720 O O . ASP A 1 94 ? 4.020 7.302 -7.022 1.00 95.06 94 ASP A O 1
ATOM 724 N N . GLU A 1 95 ? 5.677 5.799 -7.221 1.00 94.94 95 GLU A N 1
ATOM 725 C CA . GLU A 1 95 ? 5.677 5.396 -5.813 1.00 94.94 95 GLU A CA 1
ATOM 726 C C . GLU A 1 95 ? 6.211 6.499 -4.877 1.00 94.94 95 GLU A C 1
ATOM 728 O O . GLU A 1 95 ? 6.073 6.424 -3.659 1.00 94.94 95 GLU A O 1
ATOM 733 N N . GLY A 1 96 ? 6.807 7.553 -5.439 1.00 93.31 96 GLY A N 1
ATOM 734 C CA . GLY A 1 96 ? 7.326 8.714 -4.713 1.00 93.31 96 GLY A CA 1
ATOM 735 C C . GLY A 1 96 ? 8.700 9.158 -5.209 1.00 93.31 96 GLY A C 1
ATOM 736 O O . GLY A 1 96 ? 9.049 10.333 -5.092 1.00 93.31 96 GLY A O 1
ATOM 737 N N . ASN A 1 97 ? 9.443 8.245 -5.838 1.00 91.38 97 ASN A N 1
ATOM 738 C CA . ASN A 1 97 ? 10.840 8.442 -6.225 1.00 91.38 97 ASN A CA 1
ATOM 739 C C . ASN A 1 97 ? 11.041 9.664 -7.133 1.00 91.38 97 ASN A C 1
ATOM 741 O O . ASN A 1 97 ? 12.020 10.395 -6.965 1.00 91.38 97 ASN A O 1
ATOM 745 N N . LYS A 1 98 ? 10.067 9.961 -8.007 1.00 92.69 98 LYS A N 1
ATOM 746 C CA . LYS A 1 98 ? 10.108 11.142 -8.885 1.00 92.69 98 LYS A CA 1
ATOM 747 C C . LYS A 1 98 ? 10.218 12.469 -8.129 1.00 92.69 98 LYS A C 1
ATOM 749 O O . LYS A 1 98 ? 10.801 13.414 -8.647 1.00 92.69 98 LYS A O 1
ATOM 754 N N . PHE A 1 99 ? 9.681 12.561 -6.911 1.00 92.00 99 PHE A N 1
ATOM 755 C CA . PHE A 1 99 ? 9.740 13.786 -6.104 1.00 92.00 99 PHE A CA 1
ATOM 756 C C . PHE A 1 99 ? 11.109 13.984 -5.441 1.00 92.00 99 PHE A C 1
ATOM 758 O O . PHE A 1 99 ? 11.459 15.105 -5.083 1.00 92.00 99 PHE A O 1
ATOM 765 N N . GLY A 1 100 ? 11.894 12.911 -5.313 1.00 89.19 100 GLY A N 1
ATOM 766 C CA . GLY A 1 100 ? 13.289 12.946 -4.873 1.00 89.19 100 GLY A CA 1
ATOM 767 C C . GLY A 1 100 ? 14.296 13.156 -6.009 1.00 89.19 100 GLY A C 1
ATOM 768 O O . GLY A 1 100 ? 15.496 13.116 -5.752 1.00 89.19 100 GLY A O 1
ATOM 769 N N . GLY A 1 101 ? 13.828 13.350 -7.250 1.00 90.38 101 GLY A N 1
ATOM 770 C CA . GLY A 1 101 ? 14.673 13.482 -8.441 1.00 90.38 101 GLY A CA 1
ATOM 771 C C . GLY A 1 101 ? 15.174 12.156 -9.020 1.00 90.38 101 GLY A C 1
ATOM 772 O O . GLY A 1 101 ? 16.060 12.174 -9.865 1.00 90.38 101 GLY A O 1
ATOM 773 N N . ASN A 1 102 ? 14.643 11.014 -8.568 1.00 91.25 102 ASN A N 1
ATOM 774 C CA . ASN A 1 102 ? 14.973 9.710 -9.137 1.00 91.25 102 ASN A CA 1
ATOM 775 C C . ASN A 1 102 ? 14.034 9.397 -10.307 1.00 91.25 102 ASN A C 1
ATOM 777 O O . ASN A 1 102 ? 12.826 9.240 -10.116 1.00 91.25 102 ASN A O 1
ATOM 781 N N . ASP A 1 103 ? 14.614 9.286 -11.500 1.00 88.88 103 ASP A N 1
ATOM 782 C CA . ASP A 1 103 ? 13.899 9.032 -12.752 1.00 88.88 103 ASP A CA 1
ATOM 783 C C . ASP A 1 103 ? 13.769 7.536 -13.102 1.00 88.88 103 ASP A C 1
ATOM 785 O O . ASP A 1 103 ? 13.270 7.204 -14.176 1.00 88.88 103 ASP A O 1
ATOM 789 N N . THR A 1 104 ? 14.180 6.622 -12.211 1.00 94.56 104 THR A N 1
ATOM 790 C CA . THR A 1 104 ? 13.972 5.173 -12.392 1.00 94.56 104 THR A CA 1
ATOM 791 C C . THR A 1 104 ? 12.480 4.878 -12.557 1.00 94.56 104 THR A C 1
ATOM 793 O O . THR A 1 104 ? 11.686 5.145 -11.652 1.00 94.56 104 THR A O 1
ATOM 796 N N . ASP A 1 105 ? 12.106 4.306 -13.703 1.00 96.81 105 ASP A N 1
ATOM 797 C CA . ASP A 1 105 ? 10.718 3.968 -14.016 1.00 96.81 105 ASP A CA 1
ATOM 798 C C . ASP A 1 105 ? 10.620 2.693 -14.861 1.00 96.81 105 ASP A C 1
ATOM 800 O O . ASP A 1 105 ? 10.600 2.708 -16.092 1.00 96.81 105 ASP A O 1
ATOM 804 N N . ILE A 1 106 ? 10.601 1.560 -14.172 1.00 97.19 106 ILE A N 1
ATOM 805 C CA . ILE A 1 106 ? 10.501 0.223 -14.737 1.00 97.19 106 ILE A CA 1
ATOM 806 C C . ILE A 1 106 ? 9.130 -0.347 -14.360 1.00 97.19 106 ILE A C 1
ATOM 808 O O . ILE A 1 106 ? 8.878 -0.639 -13.182 1.00 97.19 106 ILE A O 1
ATOM 812 N N . PRO A 1 107 ? 8.228 -0.534 -15.339 1.00 95.56 107 PRO 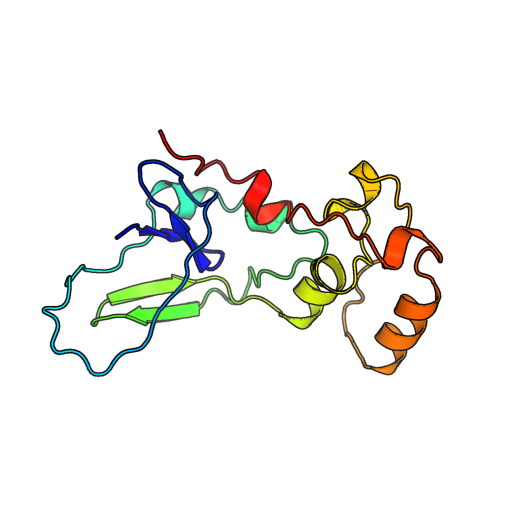A N 1
ATOM 813 C CA . PRO A 1 107 ? 6.876 -0.993 -15.070 1.00 95.56 107 PRO A CA 1
ATOM 814 C C . PRO A 1 107 ? 6.887 -2.388 -14.443 1.00 95.56 107 PRO A C 1
ATOM 816 O O . PRO A 1 107 ? 7.652 -3.267 -14.837 1.00 95.56 107 PRO A O 1
ATOM 819 N N . CYS A 1 108 ? 6.006 -2.596 -13.466 1.00 97.81 108 CYS A N 1
ATOM 820 C CA . CYS A 1 108 ? 5.860 -3.887 -12.805 1.00 97.81 108 CYS A CA 1
ATOM 821 C C . CYS A 1 108 ? 5.244 -4.912 -13.777 1.00 97.81 108 CYS A C 1
ATOM 823 O O . CYS A 1 108 ? 4.097 -4.710 -14.200 1.00 97.81 108 CYS A O 1
ATOM 825 N N . PRO A 1 109 ? 5.954 -6.004 -14.123 1.00 97.44 109 PRO A N 1
ATOM 826 C CA . PRO A 1 109 ? 5.456 -7.003 -15.066 1.00 97.44 109 PRO A CA 1
ATOM 827 C C . PRO A 1 109 ? 4.251 -7.752 -14.488 1.00 97.44 109 PRO A C 1
ATOM 829 O O . PRO A 1 109 ? 4.010 -7.724 -13.282 1.00 97.44 109 PRO A O 1
ATOM 832 N N . ASP A 1 110 ? 3.487 -8.457 -15.324 1.00 95.75 110 ASP A N 1
ATOM 833 C CA . ASP A 1 110 ? 2.360 -9.270 -14.840 1.00 95.75 110 ASP A CA 1
ATOM 834 C C . ASP A 1 110 ? 2.831 -10.451 -13.975 1.00 95.75 110 ASP A C 1
ATOM 836 O O . ASP A 1 110 ? 2.210 -10.755 -12.958 1.00 95.75 110 ASP A O 1
ATOM 840 N N . VAL A 1 111 ? 3.967 -11.061 -14.334 1.00 97.00 111 VAL A N 1
ATOM 841 C CA . VAL A 1 111 ? 4.627 -12.127 -13.567 1.00 97.00 111 VAL A CA 1
ATOM 842 C C . VAL A 1 111 ? 6.016 -11.656 -13.149 1.00 97.00 111 VAL A C 1
ATOM 844 O O . VAL A 1 111 ? 6.837 -11.298 -13.992 1.00 97.00 111 VAL A O 1
ATOM 847 N N . ILE A 1 112 ? 6.287 -11.669 -11.845 1.00 98.00 112 ILE A N 1
ATOM 848 C CA . ILE A 1 112 ? 7.598 -11.325 -11.283 1.00 98.00 112 ILE A CA 1
ATOM 849 C C . ILE A 1 112 ? 8.402 -12.612 -11.112 1.00 98.00 112 ILE A C 1
ATOM 851 O O . ILE A 1 112 ? 7.932 -13.558 -10.479 1.00 98.00 112 ILE A O 1
ATOM 855 N N . THR A 1 113 ? 9.614 -12.637 -11.661 1.00 98.06 113 THR A N 1
ATOM 856 C CA . THR A 1 113 ? 10.572 -13.735 -11.490 1.00 98.06 113 THR A CA 1
ATOM 857 C C . THR A 1 113 ? 11.893 -13.186 -10.950 1.00 98.06 113 THR A C 1
ATOM 859 O O . THR A 1 113 ? 12.168 -11.991 -11.093 1.00 98.06 113 THR A O 1
ATOM 862 N N . PRO A 1 114 ? 12.744 -14.020 -10.333 1.00 98.25 114 PRO A N 1
ATOM 863 C CA . PRO A 1 114 ? 14.064 -13.579 -9.888 1.00 98.25 114 PRO A CA 1
ATOM 864 C C . PRO A 1 114 ? 14.902 -12.958 -11.014 1.00 98.25 114 PRO A C 1
ATOM 866 O O . PRO A 1 114 ? 15.610 -11.981 -10.786 1.00 98.25 114 PRO A O 1
ATOM 869 N N . GLU A 1 115 ? 14.794 -13.485 -12.234 1.00 98.38 115 GLU A N 1
ATOM 870 C CA . GLU A 1 115 ? 15.556 -13.034 -13.400 1.00 98.38 115 GLU A CA 1
ATOM 871 C C . GLU A 1 115 ? 15.101 -11.648 -13.857 1.00 98.38 115 GLU A C 1
ATOM 873 O O . GLU A 1 115 ? 15.933 -10.756 -14.021 1.00 98.38 115 GLU A O 1
ATOM 878 N N . ASN A 1 116 ? 13.789 -11.430 -14.021 1.00 98.12 116 ASN A N 1
ATOM 879 C CA . ASN A 1 116 ? 13.297 -10.122 -14.460 1.00 98.12 116 ASN A CA 1
ATOM 880 C C . ASN A 1 116 ? 13.482 -9.040 -13.388 1.00 98.12 116 ASN A C 1
ATOM 882 O O . ASN A 1 116 ? 13.774 -7.892 -13.726 1.00 98.12 116 ASN A O 1
ATOM 886 N N . LEU A 1 117 ? 13.416 -9.414 -12.108 1.00 98.38 117 LEU A N 1
ATOM 887 C CA . LEU A 1 117 ? 13.759 -8.531 -11.002 1.00 98.38 117 LEU A CA 1
ATOM 888 C C . LEU A 1 117 ? 15.249 -8.175 -11.030 1.00 98.38 117 LEU A C 1
ATOM 890 O O . LEU A 1 117 ? 15.596 -7.001 -10.920 1.00 98.38 117 LEU A O 1
ATOM 894 N N . ALA A 1 118 ? 16.136 -9.155 -11.214 1.00 98.19 118 ALA A N 1
ATOM 895 C CA . ALA A 1 118 ? 17.574 -8.912 -11.293 1.00 98.19 118 ALA A CA 1
ATOM 896 C C . ALA A 1 118 ? 17.942 -7.984 -12.463 1.00 98.19 118 ALA A C 1
ATOM 898 O O . ALA A 1 118 ? 18.766 -7.086 -12.286 1.00 98.19 118 ALA A O 1
ATOM 899 N N . GLU A 1 119 ? 17.320 -8.151 -13.633 1.00 98.25 119 GLU A N 1
ATOM 900 C CA . GLU A 1 119 ? 17.526 -7.247 -14.774 1.00 98.25 119 GLU A CA 1
ATOM 901 C C . GLU A 1 119 ? 16.965 -5.839 -14.533 1.00 98.25 119 GLU A C 1
ATOM 903 O O . GLU A 1 119 ? 17.579 -4.853 -14.945 1.00 98.25 119 GLU A O 1
ATOM 908 N N . ALA A 1 120 ? 15.837 -5.709 -13.833 1.00 97.69 120 ALA A N 1
ATOM 909 C CA . ALA A 1 120 ? 15.290 -4.405 -13.462 1.00 97.69 120 ALA A CA 1
ATOM 910 C C . ALA A 1 120 ? 16.198 -3.666 -12.463 1.00 97.69 120 ALA A C 1
ATOM 912 O O . ALA A 1 120 ? 16.487 -2.483 -12.634 1.00 97.69 120 ALA A O 1
ATOM 913 N N . LEU A 1 121 ? 16.734 -4.366 -11.461 1.00 96.50 121 LEU A N 1
ATOM 914 C CA . LEU A 1 121 ? 17.625 -3.771 -10.456 1.00 96.50 121 LEU A CA 1
ATOM 915 C C . LEU A 1 121 ? 18.926 -3.212 -11.056 1.00 96.50 121 LEU A C 1
ATOM 917 O O . LEU A 1 121 ? 19.477 -2.242 -10.538 1.00 96.50 121 LEU A O 1
ATOM 921 N N . LYS A 1 122 ? 19.412 -3.773 -12.169 1.00 96.31 122 LYS A N 1
ATOM 922 C CA . LYS A 1 122 ? 20.598 -3.256 -12.880 1.00 96.31 122 LYS A CA 1
ATOM 923 C C . LYS A 1 122 ? 20.368 -1.897 -13.544 1.00 96.31 122 LYS A C 1
ATOM 925 O O . LYS A 1 122 ? 21.340 -1.203 -13.822 1.00 96.31 122 LYS A O 1
ATOM 930 N N . GLN A 1 123 ? 19.113 -1.536 -13.802 1.00 95.25 123 GLN A N 1
ATOM 931 C CA . GLN A 1 123 ? 18.718 -0.308 -14.495 1.00 95.25 123 GLN A CA 1
ATOM 932 C C . GLN A 1 123 ? 18.405 0.850 -13.535 1.00 95.25 123 GLN A C 1
ATOM 934 O O . GLN A 1 123 ? 18.107 1.951 -13.989 1.00 95.25 123 GLN A O 1
ATOM 939 N N . GLN A 1 124 ? 18.464 0.618 -12.219 1.00 93.56 124 GLN A N 1
ATOM 940 C CA . GLN A 1 124 ? 18.275 1.676 -11.230 1.00 93.56 124 GLN A CA 1
ATOM 941 C C . GLN A 1 124 ? 19.324 2.780 -11.379 1.00 93.56 124 GLN A C 1
ATOM 943 O O . GLN A 1 124 ? 20.497 2.509 -11.653 1.00 93.56 124 GLN A O 1
ATOM 948 N N . ASP A 1 125 ? 18.917 4.010 -11.069 1.00 91.06 125 ASP A N 1
ATOM 949 C CA . ASP A 1 125 ? 19.838 5.137 -10.946 1.00 91.06 125 ASP A CA 1
ATOM 950 C C . ASP A 1 125 ? 21.025 4.789 -10.028 1.00 91.06 125 ASP A C 1
ATOM 952 O O . ASP A 1 125 ? 20.862 4.353 -8.884 1.00 91.06 125 ASP A O 1
ATOM 956 N N . HIS A 1 126 ? 22.249 4.986 -10.522 1.00 89.69 126 HIS A N 1
ATOM 957 C CA . HIS A 1 126 ? 23.462 4.573 -9.818 1.00 89.69 126 HIS A CA 1
ATOM 958 C C . HIS A 1 126 ? 23.682 5.289 -8.479 1.00 89.69 126 HIS A C 1
ATOM 960 O O . HIS A 1 126 ? 24.339 4.724 -7.600 1.00 89.69 126 HIS A O 1
ATOM 966 N N . VAL A 1 127 ? 23.153 6.502 -8.321 1.00 90.19 127 VAL A N 1
ATOM 967 C CA . VAL A 1 127 ? 23.315 7.345 -7.133 1.00 90.19 127 VAL A CA 1
ATOM 968 C C . VAL A 1 127 ? 22.081 7.247 -6.242 1.00 90.19 127 VAL A C 1
ATOM 970 O O . VAL A 1 127 ? 22.186 6.957 -5.048 1.00 90.19 127 VAL A O 1
ATOM 973 N N . LEU A 1 128 ? 20.900 7.462 -6.812 1.00 90.88 128 LEU A N 1
ATOM 974 C CA . LEU A 1 128 ? 19.648 7.604 -6.077 1.00 90.88 128 LEU A CA 1
ATOM 975 C C . LEU A 1 128 ? 19.071 6.267 -5.604 1.00 90.88 128 LEU A C 1
ATOM 977 O O . LEU A 1 128 ? 18.279 6.263 -4.663 1.00 90.88 128 LEU A O 1
ATOM 981 N N . LYS A 1 129 ? 19.543 5.123 -6.121 1.00 88.50 129 LYS A N 1
ATOM 982 C CA . LYS A 1 129 ? 19.192 3.794 -5.579 1.00 88.50 129 LYS A CA 1
ATOM 983 C C . LYS A 1 129 ? 19.519 3.609 -4.095 1.00 88.50 129 LYS A C 1
ATOM 985 O O . LYS A 1 129 ? 18.897 2.791 -3.430 1.00 88.50 129 LYS A O 1
ATOM 990 N N . PHE A 1 130 ? 20.491 4.355 -3.561 1.00 89.38 130 PHE A N 1
ATOM 991 C CA . PHE A 1 130 ? 20.864 4.296 -2.142 1.00 89.38 130 PHE A CA 1
ATOM 992 C C . PHE A 1 130 ? 20.027 5.227 -1.257 1.00 89.38 130 PHE A C 1
ATOM 994 O O . PHE A 1 130 ? 20.173 5.213 -0.035 1.00 89.38 130 PHE A O 1
ATOM 1001 N N . ARG A 1 131 ? 19.186 6.072 -1.862 1.00 88.75 131 ARG A N 1
ATOM 1002 C CA . ARG A 1 131 ? 18.324 7.042 -1.179 1.00 88.75 131 ARG A CA 1
ATOM 1003 C C . ARG A 1 131 ? 16.938 7.067 -1.833 1.00 88.75 131 ARG A C 1
ATOM 1005 O O . ARG A 1 131 ? 16.524 8.122 -2.318 1.00 88.75 131 ARG A O 1
ATOM 1012 N N . PRO A 1 132 ? 16.234 5.923 -1.889 1.00 89.94 132 PRO A N 1
ATOM 1013 C CA . PRO A 1 132 ? 14.896 5.899 -2.453 1.00 89.94 132 PRO A CA 1
ATOM 1014 C C . PRO A 1 132 ? 13.966 6.785 -1.619 1.00 89.94 132 PRO A C 1
ATOM 1016 O O . PRO A 1 132 ? 14.065 6.832 -0.389 1.00 89.94 132 PRO A O 1
ATOM 1019 N N . VAL A 1 133 ? 13.060 7.485 -2.295 1.00 91.69 133 VAL A N 1
ATOM 1020 C CA . VAL A 1 133 ? 12.025 8.302 -1.658 1.00 91.69 133 VAL A CA 1
ATOM 1021 C C . VAL A 1 133 ? 10.699 7.630 -1.951 1.00 91.69 133 VAL A C 1
ATOM 1023 O O . VAL A 1 133 ? 10.173 7.719 -3.055 1.00 91.69 133 VAL A O 1
ATOM 1026 N N . ILE A 1 134 ? 10.176 6.929 -0.954 1.00 93.62 134 ILE A N 1
ATOM 1027 C CA . ILE A 1 134 ? 8.969 6.119 -1.081 1.00 93.62 134 ILE A CA 1
ATOM 1028 C C . ILE A 1 134 ? 7.849 6.824 -0.335 1.00 93.62 134 ILE A C 1
ATOM 1030 O O . ILE A 1 134 ? 7.947 7.064 0.868 1.00 93.62 134 ILE A O 1
ATOM 1034 N N . GLY A 1 135 ? 6.820 7.205 -1.082 1.00 92.12 135 GLY A N 1
ATOM 1035 C CA . GLY A 1 135 ? 5.639 7.868 -0.557 1.00 92.12 135 GLY A CA 1
ATOM 1036 C C . GLY A 1 135 ? 4.505 6.901 -0.242 1.00 92.12 135 GLY A C 1
ATOM 1037 O O . GLY A 1 135 ? 3.709 7.218 0.627 1.00 92.12 135 GLY A O 1
ATOM 1038 N N . GLU A 1 136 ? 4.422 5.748 -0.913 1.00 94.81 136 GLU A N 1
ATOM 1039 C CA . GLU A 1 136 ? 3.259 4.849 -0.842 1.00 94.81 136 GLU A CA 1
ATOM 1040 C C . GLU A 1 136 ? 1.963 5.615 -1.150 1.00 94.81 136 GLU A C 1
ATOM 1042 O O . GLU A 1 136 ? 1.216 5.989 -0.240 1.00 94.81 136 GLU A O 1
ATOM 1047 N N . PRO A 1 137 ? 1.652 5.885 -2.435 1.00 95.56 137 PRO A N 1
ATOM 1048 C CA . PRO A 1 137 ? 0.499 6.703 -2.808 1.00 95.56 137 PRO A CA 1
ATOM 1049 C C . PRO A 1 137 ? -0.807 6.214 -2.175 1.00 95.56 137 PRO A C 1
ATOM 1051 O O . PRO A 1 137 ? -1.637 7.021 -1.768 1.00 95.56 137 PRO A O 1
ATOM 1054 N N . CYS A 1 138 ? -0.966 4.897 -2.012 1.00 95.69 138 CYS A N 1
ATOM 1055 C CA . CYS A 1 138 ? -2.121 4.285 -1.353 1.00 95.69 138 CYS A CA 1
ATOM 1056 C C . CYS A 1 138 ? -2.308 4.700 0.120 1.00 95.69 138 CYS A C 1
ATOM 1058 O O . CYS A 1 138 ? -3.427 4.598 0.623 1.00 95.69 138 CYS A O 1
ATOM 1060 N N . ILE A 1 139 ? -1.253 5.177 0.784 1.00 94.88 139 ILE A N 1
ATOM 1061 C CA . ILE A 1 139 ? -1.271 5.753 2.130 1.00 94.88 139 ILE A CA 1
ATOM 1062 C C . ILE A 1 139 ? -1.405 7.274 2.049 1.00 94.88 139 ILE A C 1
ATOM 1064 O O . ILE A 1 139 ? -2.329 7.835 2.636 1.00 94.88 139 ILE A O 1
ATOM 1068 N N . VAL A 1 140 ? -0.534 7.940 1.284 1.00 93.94 140 VAL A N 1
ATOM 1069 C CA . VAL A 1 140 ? -0.459 9.413 1.220 1.00 93.94 140 VAL A CA 1
ATOM 1070 C C . VAL A 1 140 ? -1.755 10.055 0.737 1.00 93.94 140 VAL A C 1
ATOM 1072 O O . VAL A 1 140 ? -2.153 11.084 1.274 1.00 93.94 140 VAL A O 1
ATOM 1075 N N . VAL A 1 141 ? -2.432 9.467 -0.254 1.00 94.31 141 VAL A N 1
ATOM 1076 C CA . VAL A 1 141 ? -3.666 10.055 -0.807 1.00 94.31 141 VAL A CA 1
ATOM 1077 C C . VAL A 1 141 ? -4.939 9.593 -0.100 1.00 94.31 141 VAL A C 1
ATOM 1079 O O . VAL A 1 141 ? -6.028 10.013 -0.490 1.00 94.31 141 VAL A O 1
ATOM 1082 N N . CYS A 1 142 ? -4.831 8.687 0.874 1.00 95.69 142 CYS A N 1
ATOM 1083 C CA . CYS A 1 142 ? -5.995 8.183 1.592 1.00 95.69 142 CYS A CA 1
ATOM 1084 C C . CYS A 1 142 ? -6.712 9.347 2.293 1.00 95.69 142 CYS A C 1
ATOM 1086 O O . CYS A 1 142 ? -6.035 10.198 2.851 1.00 95.69 142 CYS A O 1
ATOM 1088 N N . PRO A 1 143 ? -8.055 9.415 2.295 1.00 95.06 143 PRO A N 1
ATOM 1089 C CA . PRO A 1 143 ? -8.779 10.499 2.966 1.00 95.06 143 PRO A CA 1
ATOM 1090 C C . PRO A 1 143 ? -8.829 10.343 4.495 1.00 95.06 143 PRO A C 1
ATOM 1092 O O . PRO A 1 143 ? -9.287 11.244 5.197 1.00 95.06 143 PRO A O 1
ATOM 1095 N N . LEU A 1 144 ? -8.396 9.198 5.029 1.00 95.19 144 LEU A N 1
ATOM 1096 C CA . LEU A 1 144 ? -8.355 8.933 6.464 1.00 95.19 144 LEU A CA 1
ATOM 1097 C C . LEU A 1 144 ? -7.093 9.552 7.075 1.00 95.19 144 LEU A C 1
ATOM 1099 O O . LEU A 1 144 ? -6.136 8.836 7.362 1.00 95.19 144 LEU A O 1
ATOM 1103 N N . ASN A 1 145 ? -7.122 10.869 7.283 1.00 90.12 145 ASN A N 1
ATOM 1104 C CA . ASN A 1 145 ? -5.984 11.666 7.775 1.00 90.12 145 ASN A CA 1
ATOM 1105 C C . ASN A 1 145 ? -6.061 11.985 9.278 1.00 90.12 145 ASN A C 1
ATOM 1107 O O . ASN A 1 145 ? -5.134 12.563 9.837 1.00 90.12 145 ASN A O 1
ATOM 1111 N N . GLY A 1 146 ? -7.160 11.592 9.929 1.00 85.88 146 GLY A N 1
ATOM 1112 C CA . GLY A 1 146 ? -7.471 11.973 11.305 1.00 85.88 146 GLY A CA 1
ATOM 1113 C C . GLY A 1 146 ? -8.074 13.376 11.418 1.00 85.88 146 GLY A C 1
ATOM 1114 O O . GLY A 1 146 ? -8.208 14.081 10.415 1.00 85.88 146 GLY A O 1
ATOM 1115 N N . THR A 1 147 ? -8.492 13.741 12.629 1.00 78.69 147 THR A N 1
ATOM 1116 C CA . THR A 1 147 ? -9.033 15.066 12.995 1.00 78.69 147 THR A CA 1
ATOM 1117 C C . THR A 1 147 ? -8.027 15.916 13.750 1.00 78.69 147 THR A C 1
ATOM 1119 O O . THR A 1 147 ? -7.385 15.357 14.672 1.00 78.69 147 THR A O 1
#

pLDDT: mean 93.42, std 4.04, range [76.88, 98.38]

Radius of gyration: 17.65 Å; chains: 1; bounding box: 41×29×48 Å

Sequence (147 aa):
MGTLTLNGSVSTEKYGIHQRFIAIVTNAELEPDISTPVLNSVCMDCKQCLSICPTRALQKNNLTTIQINGTSIPYLPVDINRCDWASKYALVRDEGNKFGGNDTDIPCPDVITPENLAEALKQQDHVLKFRPVIGEPCIVVCPLNGT